Protein AF-A0A9D8ZBH9-F1 (afdb_monomer_lite)

Radius of gyration: 17.18 Å; chains: 1; bounding box: 32×25×46 Å

pLDDT: mean 90.62, std 8.24, range [68.31, 98.44]

Secondary structure (DSSP, 8-state):
-HHHHT---EEE-HHHHHHHHHHHTTS-----S-TTSPSSGGGGGGT---GGGGG----TTHHHHHHHHHHHHHHHSS-TTEEE-

Sequence (85 aa):
HAQKNGYQEVEPTEEAQEKWVAFLLTGPGARIGNIECTPGYYNNEGQGFGEQDRFALGHPAGAQGFFNHIEAWRNSGSFEGLAFK

Structure (mmCIF, N/CA/C/O backbone):
data_AF-A0A9D8ZBH9-F1
#
_entry.id   AF-A0A9D8ZBH9-F1
#
loop_
_atom_site.group_PDB
_atom_site.id
_atom_site.type_symbol
_atom_site.label_atom_id
_atom_site.label_alt_id
_atom_site.label_comp_id
_atom_site.label_asym_id
_atom_site.label_entity_id
_atom_site.label_seq_id
_atom_site.pdbx_PDB_ins_code
_atom_site.Cartn_x
_atom_site.Cartn_y
_atom_site.Cartn_z
_atom_site.occupancy
_atom_site.B_iso_or_equiv
_atom_site.auth_seq_id
_atom_site.auth_comp_id
_atom_site.auth_asym_id
_atom_site.auth_atom_id
_a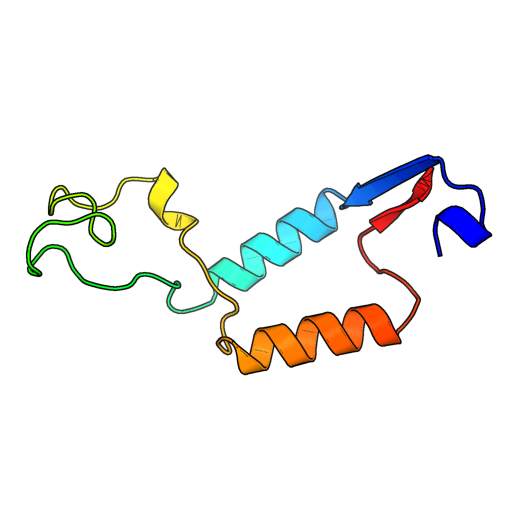tom_site.pdbx_PDB_model_num
ATOM 1 N N . HIS A 1 1 ? -15.088 -4.461 12.012 1.00 91.38 1 HIS A N 1
ATOM 2 C CA . HIS A 1 1 ? -14.515 -3.708 13.147 1.00 91.38 1 HIS A CA 1
ATOM 3 C C . HIS A 1 1 ? -15.113 -2.309 13.221 1.00 91.38 1 HIS A C 1
ATOM 5 O O . HIS A 1 1 ? -15.859 -2.075 14.157 1.00 91.38 1 HIS A O 1
ATOM 11 N N . ALA A 1 2 ? -14.900 -1.451 12.211 1.00 95.12 2 ALA A N 1
ATOM 12 C CA . ALA A 1 2 ? -15.443 -0.084 12.160 1.00 95.12 2 ALA A CA 1
ATOM 13 C C . ALA A 1 2 ? -16.934 0.019 12.533 1.00 95.12 2 ALA A C 1
ATOM 15 O O . ALA A 1 2 ? -17.266 0.580 13.569 1.00 95.12 2 ALA A O 1
ATOM 16 N N . GLN A 1 3 ? -17.810 -0.656 11.780 1.00 95.94 3 GLN A N 1
ATOM 17 C CA . GLN A 1 3 ? -19.258 -0.672 12.045 1.00 95.94 3 GLN A CA 1
ATOM 18 C C . GLN A 1 3 ? -19.626 -1.169 13.452 1.00 95.94 3 GLN A C 1
ATOM 20 O O . GLN A 1 3 ? -20.501 -0.607 14.096 1.00 95.94 3 GLN A O 1
ATOM 25 N N . LYS A 1 4 ? -18.947 -2.215 13.946 1.00 95.88 4 LYS A N 1
ATOM 26 C CA . LYS A 1 4 ? -19.206 -2.787 15.278 1.00 95.88 4 LYS A CA 1
ATOM 27 C C . LYS A 1 4 ? -18.906 -1.780 16.395 1.00 95.88 4 LYS A C 1
ATOM 29 O O . LYS A 1 4 ? -19.570 -1.815 17.422 1.00 95.88 4 LYS A O 1
ATOM 34 N N . ASN A 1 5 ? -17.912 -0.921 16.184 1.00 95.38 5 ASN A N 1
ATOM 35 C CA . ASN A 1 5 ? -17.452 0.064 17.159 1.00 95.38 5 ASN A CA 1
ATOM 36 C C . ASN A 1 5 ? -17.987 1.481 16.879 1.00 95.38 5 ASN A C 1
ATOM 38 O O . ASN A 1 5 ? -17.633 2.406 17.599 1.00 95.38 5 ASN A O 1
ATOM 42 N N . GLY A 1 6 ? -18.842 1.657 15.864 1.00 97.12 6 GLY A N 1
ATOM 43 C CA . GLY A 1 6 ? -19.467 2.943 15.545 1.00 97.12 6 GLY A CA 1
ATOM 44 C C . GLY A 1 6 ? -18.534 3.992 14.934 1.00 97.12 6 GLY A C 1
ATOM 45 O O . GLY A 1 6 ? -18.899 5.162 14.919 1.00 97.12 6 GLY A O 1
ATOM 46 N N . TYR A 1 7 ? -17.360 3.595 14.432 1.00 97.81 7 TYR A N 1
ATOM 47 C CA . TYR A 1 7 ? -16.452 4.508 13.734 1.00 97.81 7 TYR A CA 1
ATOM 48 C C . TYR A 1 7 ? -17.036 4.922 12.379 1.00 97.81 7 TYR A C 1
ATOM 50 O O . TYR A 1 7 ? -17.567 4.081 11.642 1.00 97.81 7 TYR A O 1
ATOM 58 N N . GLN A 1 8 ? -16.926 6.206 12.062 1.00 97.62 8 GLN A N 1
ATOM 59 C CA . GLN A 1 8 ? -17.412 6.831 10.835 1.00 97.62 8 GLN A CA 1
ATOM 60 C C . GLN A 1 8 ? -16.305 7.004 9.792 1.00 97.62 8 GLN A C 1
ATOM 62 O O . GLN A 1 8 ? -16.603 6.991 8.598 1.00 97.62 8 GLN A O 1
ATOM 67 N N . GLU A 1 9 ? -15.044 7.103 10.218 1.00 97.88 9 GLU A N 1
ATOM 68 C CA . GL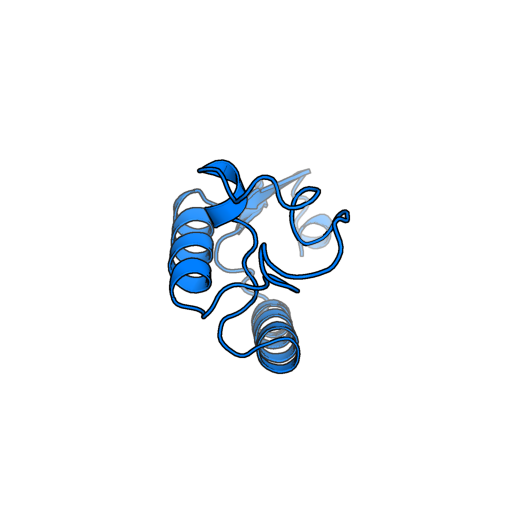U A 1 9 ? -13.891 7.234 9.323 1.00 97.88 9 GLU A CA 1
ATOM 69 C C . GLU A 1 9 ? -12.839 6.160 9.613 1.00 97.88 9 GLU A C 1
ATOM 71 O O . GLU A 1 9 ? -12.621 5.749 10.758 1.00 97.88 9 GLU A O 1
ATOM 76 N N . VAL A 1 10 ? -12.173 5.712 8.549 1.00 97.81 10 VAL A N 1
ATOM 77 C CA . VAL A 1 10 ? -11.055 4.769 8.609 1.00 97.81 10 VAL A CA 1
ATOM 78 C C . VAL A 1 10 ? -9.995 5.243 7.630 1.00 97.81 10 VAL A C 1
ATOM 80 O O . VAL A 1 10 ? -10.225 5.221 6.425 1.00 97.81 10 VAL A O 1
ATOM 83 N N . GLU A 1 11 ? -8.840 5.642 8.145 1.00 98.19 11 GLU A N 1
ATOM 84 C CA . GLU A 1 11 ? -7.741 6.188 7.344 1.00 98.19 11 GLU A CA 1
ATOM 85 C C . GLU A 1 11 ? -6.436 5.463 7.690 1.00 98.19 11 GLU A C 1
ATOM 87 O O . GLU A 1 11 ? -6.221 5.136 8.861 1.00 98.19 11 GLU A O 1
ATOM 92 N N . PRO A 1 12 ? -5.539 5.202 6.727 1.00 98.12 12 PRO A N 1
ATOM 93 C CA . PRO A 1 12 ? -4.183 4.795 7.059 1.00 98.12 12 PRO A CA 1
ATOM 94 C C . PRO A 1 12 ? -3.472 5.915 7.824 1.00 98.12 12 PRO A C 1
ATOM 96 O O . PRO A 1 12 ? -3.635 7.098 7.526 1.00 98.12 12 PRO A O 1
ATOM 99 N N . THR A 1 13 ? -2.657 5.552 8.810 1.00 98.44 13 THR A N 1
ATOM 100 C CA . THR A 1 13 ? -1.733 6.514 9.409 1.00 98.44 13 THR A CA 1
ATOM 101 C C . THR A 1 13 ? -0.626 6.843 8.412 1.00 98.44 13 THR A C 1
ATOM 103 O O . THR A 1 13 ? -0.215 5.998 7.613 1.00 98.44 13 THR A O 1
ATOM 106 N N . GLU A 1 14 ? -0.114 8.070 8.478 1.00 98.25 14 GLU A N 1
ATOM 107 C CA . GLU A 1 14 ? 1.014 8.513 7.651 1.00 98.25 14 GLU A CA 1
ATOM 108 C C . GLU A 1 14 ? 2.213 7.566 7.798 1.00 98.25 14 GLU A C 1
ATOM 110 O O . GLU A 1 14 ? 2.723 7.047 6.810 1.00 98.25 14 GLU A O 1
ATOM 115 N N . GLU A 1 15 ? 2.563 7.217 9.039 1.00 98.25 15 GLU A N 1
ATOM 116 C CA . GLU A 1 15 ? 3.637 6.270 9.346 1.00 98.25 15 GLU A CA 1
ATOM 117 C C . GLU A 1 15 ? 3.423 4.895 8.685 1.00 98.25 15 GLU A C 1
ATOM 119 O O . GLU A 1 15 ? 4.365 4.297 8.160 1.00 98.25 15 GLU A O 1
ATOM 124 N N . ALA A 1 16 ? 2.193 4.368 8.691 1.00 98.12 16 ALA A N 1
ATOM 125 C CA . ALA A 1 16 ? 1.895 3.082 8.067 1.00 98.12 16 ALA A CA 1
ATOM 126 C C . ALA A 1 16 ? 2.009 3.156 6.540 1.00 98.12 16 ALA A C 1
ATOM 128 O O . ALA A 1 16 ? 2.551 2.236 5.920 1.00 98.12 16 ALA A O 1
ATOM 129 N N . GLN A 1 17 ? 1.554 4.258 5.937 1.00 97.38 17 GLN A N 1
ATOM 130 C CA . GLN A 1 17 ? 1.705 4.497 4.505 1.00 97.38 17 GLN A CA 1
ATOM 131 C C . GLN A 1 17 ? 3.184 4.578 4.108 1.00 97.38 17 GLN A C 1
ATOM 133 O O . GLN A 1 17 ? 3.601 3.913 3.157 1.00 97.38 17 GLN A O 1
ATOM 138 N N . GLU A 1 18 ? 3.990 5.341 4.845 1.00 97.12 18 GLU A N 1
ATOM 139 C CA . GLU A 1 18 ? 5.428 5.472 4.595 1.00 97.12 18 GLU A CA 1
ATOM 140 C C . GLU A 1 18 ? 6.149 4.129 4.708 1.00 97.12 18 GLU A C 1
ATOM 142 O O . GLU A 1 18 ? 6.897 3.750 3.804 1.00 97.12 18 GLU A O 1
ATOM 147 N N . LYS A 1 19 ? 5.878 3.368 5.777 1.00 97.56 19 LYS A N 1
ATOM 148 C CA . LYS A 1 19 ? 6.441 2.024 5.972 1.00 97.56 19 LYS A CA 1
ATOM 149 C C . LYS A 1 19 ? 6.070 1.084 4.832 1.00 97.56 19 LYS A C 1
ATOM 151 O O . LYS A 1 19 ? 6.927 0.340 4.353 1.00 97.56 19 LYS A O 1
ATOM 156 N N . TRP A 1 20 ? 4.819 1.123 4.379 1.00 96.19 20 TRP A N 1
ATOM 157 C CA . TRP A 1 20 ? 4.362 0.295 3.269 1.00 96.19 20 TRP A CA 1
ATOM 158 C C . TRP A 1 20 ? 5.068 0.657 1.960 1.00 96.19 20 TRP A C 1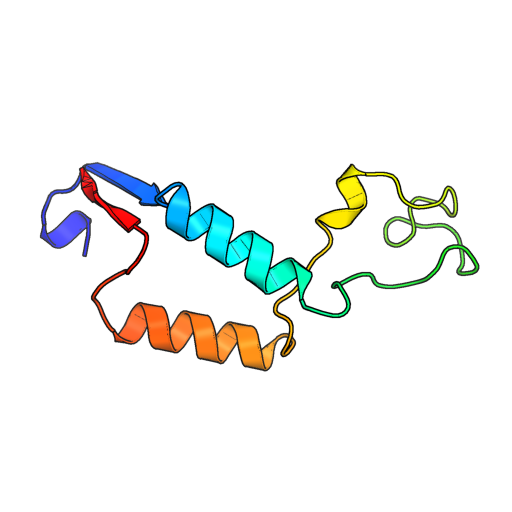
ATOM 160 O O . TRP A 1 20 ? 5.612 -0.225 1.297 1.00 96.19 20 TRP A O 1
ATOM 170 N N . VAL A 1 21 ? 5.136 1.944 1.611 1.00 94.06 21 VAL A N 1
ATOM 171 C CA . VAL A 1 21 ? 5.830 2.403 0.397 1.00 94.06 21 VAL A CA 1
ATOM 172 C C . VAL A 1 21 ? 7.322 2.067 0.455 1.00 94.06 21 VAL A C 1
ATOM 174 O O . VAL A 1 21 ? 7.863 1.534 -0.515 1.00 94.06 21 VAL A O 1
ATOM 177 N N . ALA A 1 22 ? 7.980 2.311 1.591 1.00 94.94 22 ALA A N 1
ATOM 178 C CA . ALA A 1 22 ? 9.385 1.963 1.791 1.00 94.94 22 ALA A CA 1
ATOM 179 C C . ALA A 1 22 ? 9.625 0.457 1.619 1.00 94.94 22 ALA A C 1
ATOM 181 O O . ALA A 1 22 ? 10.583 0.056 0.962 1.00 94.94 22 ALA A O 1
ATOM 182 N N . PHE A 1 23 ? 8.729 -0.379 2.148 1.00 95.62 23 PHE A N 1
ATOM 183 C CA . PHE A 1 23 ? 8.788 -1.824 1.965 1.00 95.62 23 PHE A CA 1
ATOM 184 C C . PHE A 1 23 ? 8.624 -2.232 0.494 1.00 95.62 23 PHE A C 1
ATOM 186 O O . PHE A 1 23 ? 9.428 -3.018 -0.008 1.00 95.62 23 PHE A O 1
ATOM 193 N N . LEU A 1 24 ? 7.647 -1.679 -0.229 1.00 93.56 24 LEU A N 1
ATOM 194 C CA . LEU A 1 24 ? 7.454 -1.970 -1.655 1.00 93.56 24 LEU A CA 1
ATOM 195 C C . LEU A 1 24 ? 8.678 -1.595 -2.508 1.00 93.56 24 LEU A C 1
ATOM 197 O O . LEU A 1 24 ? 9.030 -2.330 -3.431 1.00 93.56 24 LEU A O 1
ATOM 201 N N . LEU A 1 25 ? 9.360 -0.496 -2.167 1.00 91.44 25 LEU A N 1
ATOM 202 C CA . LEU A 1 25 ? 10.582 -0.038 -2.841 1.00 91.44 25 LEU A CA 1
ATOM 203 C C . LEU A 1 25 ? 11.780 -0.989 -2.669 1.00 91.44 25 LEU A C 1
ATOM 205 O O . LEU A 1 25 ? 12.754 -0.865 -3.407 1.00 91.44 25 LEU A O 1
ATOM 209 N N . THR A 1 26 ? 11.724 -1.949 -1.737 1.00 92.44 26 THR A N 1
ATOM 210 C CA . THR A 1 26 ? 12.766 -2.986 -1.593 1.00 92.44 26 THR A CA 1
ATOM 211 C C . THR A 1 26 ? 12.658 -4.100 -2.636 1.00 92.44 26 THR A C 1
ATOM 213 O O . THR A 1 26 ? 13.601 -4.870 -2.822 1.00 92.44 26 THR A O 1
ATOM 216 N N . GLY A 1 27 ? 11.504 -4.220 -3.298 1.00 88.31 27 GLY A N 1
ATOM 217 C CA . GLY A 1 27 ? 11.250 -5.247 -4.299 1.00 88.31 27 GLY A CA 1
ATOM 218 C C . GLY A 1 27 ? 11.814 -4.889 -5.676 1.00 88.31 27 GLY A C 1
ATOM 219 O O . GLY A 1 27 ? 12.105 -3.727 -5.952 1.00 88.31 27 GLY A O 1
ATOM 220 N N . PRO A 1 28 ? 11.889 -5.862 -6.601 1.00 79.88 28 PRO A N 1
ATOM 221 C CA . PRO A 1 28 ? 12.374 -5.640 -7.969 1.00 79.88 28 PRO A CA 1
ATOM 222 C C . PRO A 1 28 ? 11.458 -4.736 -8.830 1.00 79.88 28 PRO A C 1
ATOM 224 O O . PRO A 1 28 ? 11.740 -4.515 -10.006 1.00 79.88 28 PRO A O 1
ATOM 227 N N . GLY A 1 29 ? 10.368 -4.203 -8.261 1.00 75.81 29 GLY A N 1
ATOM 228 C CA . GLY A 1 29 ? 9.281 -3.533 -8.975 1.00 75.81 29 GLY A CA 1
ATOM 229 C C . GLY A 1 29 ? 8.289 -4.522 -9.595 1.00 75.81 29 GLY A C 1
ATOM 230 O O . GLY A 1 29 ? 8.551 -5.720 -9.678 1.00 75.81 29 GLY A O 1
ATOM 231 N N . ALA A 1 30 ? 7.126 -4.027 -10.022 1.00 72.06 30 ALA A N 1
ATOM 232 C CA . ALA A 1 30 ? 6.097 -4.824 -10.708 1.00 72.06 30 ALA A CA 1
ATOM 233 C C . ALA A 1 30 ? 6.041 -4.538 -12.217 1.00 72.06 30 ALA A C 1
ATOM 235 O O . ALA A 1 30 ? 5.040 -4.824 -12.873 1.00 72.06 30 ALA A O 1
ATOM 236 N N . ARG A 1 31 ? 7.101 -3.937 -12.772 1.00 74.75 31 ARG A N 1
ATOM 237 C CA . ARG A 1 31 ? 7.136 -3.542 -14.181 1.00 74.75 31 ARG A CA 1
ATOM 238 C C . ARG A 1 31 ? 7.135 -4.770 -15.086 1.00 74.75 31 ARG A C 1
ATOM 240 O O . ARG A 1 31 ? 7.941 -5.683 -14.922 1.00 74.75 31 ARG A O 1
ATOM 247 N N . ILE A 1 32 ? 6.223 -4.757 -16.051 1.00 69.44 32 ILE A N 1
ATOM 248 C CA . ILE A 1 32 ? 6.102 -5.770 -17.095 1.00 69.44 32 ILE A CA 1
ATOM 249 C C . ILE A 1 32 ? 6.634 -5.141 -18.383 1.00 69.44 32 ILE A C 1
ATOM 251 O O . ILE A 1 32 ? 6.162 -4.090 -18.796 1.00 69.44 32 ILE A O 1
ATOM 255 N N . GLY A 1 33 ? 7.612 -5.780 -19.021 1.00 68.31 33 GLY A N 1
ATOM 256 C CA . GLY A 1 33 ? 8.221 -5.276 -20.253 1.00 68.31 33 GLY A CA 1
ATOM 257 C C . GLY A 1 33 ? 9.357 -4.273 -20.030 1.00 68.31 33 GLY A C 1
ATOM 258 O O . GLY A 1 33 ? 9.548 -3.717 -18.948 1.00 68.31 33 GLY A O 1
ATOM 259 N N . ASN A 1 34 ? 10.151 -4.082 -21.080 1.00 77.31 34 ASN A N 1
ATOM 260 C CA . ASN A 1 34 ? 11.238 -3.110 -21.136 1.00 77.31 34 ASN A CA 1
ATOM 261 C C . ASN A 1 34 ? 10.981 -2.109 -22.283 1.00 77.31 34 ASN A C 1
ATOM 263 O O . ASN A 1 34 ? 10.039 -2.266 -23.063 1.00 77.31 34 ASN A O 1
ATOM 267 N N . ILE A 1 35 ? 11.818 -1.077 -22.392 1.00 82.94 35 ILE A N 1
ATOM 268 C CA . ILE A 1 35 ? 11.701 -0.058 -23.453 1.00 82.94 35 ILE A CA 1
ATOM 269 C C . ILE A 1 35 ? 12.009 -0.600 -24.860 1.00 82.94 35 ILE A C 1
ATOM 271 O O . ILE A 1 35 ? 11.700 0.058 -25.843 1.00 82.94 35 ILE A O 1
ATOM 275 N N . GLU A 1 36 ? 12.608 -1.789 -24.958 1.00 84.31 36 GLU A N 1
ATOM 276 C CA . GLU A 1 36 ? 12.947 -2.456 -26.222 1.00 84.31 36 GLU A CA 1
ATOM 277 C C . GLU A 1 36 ? 11.826 -3.391 -26.717 1.00 84.31 36 GLU A C 1
ATOM 279 O O . GLU A 1 36 ? 11.865 -3.865 -27.852 1.00 84.31 36 GLU A O 1
ATOM 284 N N . CYS A 1 37 ? 10.816 -3.673 -25.885 1.00 85.62 37 CYS A N 1
ATOM 285 C CA . CYS A 1 37 ? 9.613 -4.395 -26.288 1.00 85.62 37 CYS A CA 1
ATOM 286 C C . CYS A 1 37 ? 8.776 -3.570 -27.276 1.00 85.62 37 CYS A C 1
ATOM 288 O O . CYS A 1 37 ? 8.919 -2.352 -27.384 1.00 85.62 37 CYS A O 1
ATOM 290 N N . THR A 1 38 ? 7.836 -4.232 -27.958 1.00 90.19 38 THR A N 1
ATOM 291 C CA . THR A 1 38 ? 6.835 -3.548 -28.785 1.00 90.19 38 THR A CA 1
ATOM 292 C C . THR A 1 38 ? 6.145 -2.446 -27.966 1.00 90.19 38 THR A C 1
ATOM 294 O O . THR A 1 38 ? 5.698 -2.745 -26.855 1.00 90.19 38 THR A O 1
ATOM 297 N N . PRO A 1 39 ? 6.074 -1.199 -28.473 1.00 88.88 39 PRO A N 1
ATOM 298 C CA . PRO A 1 39 ? 5.400 -0.100 -27.791 1.00 88.88 39 PRO A CA 1
ATOM 299 C C . PRO A 1 39 ? 3.991 -0.479 -27.329 1.00 88.88 39 PRO A C 1
ATOM 301 O O . PRO A 1 39 ? 3.222 -1.082 -28.085 1.00 88.88 39 PRO A O 1
ATOM 304 N N . GLY A 1 40 ? 3.683 -0.158 -26.075 1.00 85.56 40 GLY A N 1
ATOM 305 C CA . GLY A 1 40 ? 2.344 -0.291 -25.527 1.00 85.56 40 GLY A CA 1
ATOM 306 C C . GLY A 1 40 ? 2.226 0.235 -24.099 1.00 85.56 40 GLY A C 1
ATOM 307 O O . GLY A 1 40 ? 3.179 0.745 -23.504 1.00 85.56 40 GLY A O 1
ATOM 308 N N . TYR A 1 41 ? 1.042 0.042 -23.515 1.00 85.38 41 TYR A N 1
ATOM 309 C CA . TYR A 1 41 ? 0.683 0.531 -22.178 1.00 85.38 41 TYR A CA 1
ATOM 310 C C . TYR A 1 41 ? 1.716 0.195 -21.088 1.00 85.38 41 TYR A C 1
ATOM 312 O O . TYR A 1 41 ? 2.039 1.037 -20.257 1.00 85.38 41 TYR A O 1
ATOM 320 N N . TYR A 1 42 ? 2.270 -1.021 -21.099 1.00 81.38 42 TYR A N 1
ATOM 321 C CA . TYR A 1 42 ? 3.176 -1.489 -20.046 1.00 81.38 42 TYR A CA 1
ATOM 322 C C . TYR A 1 42 ? 4.577 -0.856 -20.074 1.00 81.38 42 TYR A C 1
ATOM 324 O O . TYR A 1 42 ? 5.263 -0.867 -19.053 1.00 81.38 42 TYR A O 1
ATOM 332 N N . ASN A 1 43 ? 5.005 -0.298 -21.211 1.00 83.69 43 ASN A N 1
ATOM 333 C CA . ASN A 1 43 ? 6.324 0.321 -21.367 1.00 83.69 43 ASN A CA 1
ATOM 334 C C . ASN A 1 43 ? 6.253 1.783 -21.829 1.00 83.69 43 ASN A C 1
ATOM 336 O O . ASN A 1 43 ? 7.225 2.285 -22.398 1.00 83.69 43 ASN A O 1
ATOM 340 N N . ASN A 1 44 ? 5.121 2.454 -21.579 1.00 85.69 44 ASN A N 1
ATOM 341 C CA . ASN A 1 44 ? 4.899 3.856 -21.934 1.00 85.69 44 ASN A CA 1
ATOM 342 C C . ASN A 1 44 ? 5.165 4.135 -23.427 1.00 85.69 44 ASN A C 1
ATOM 344 O O . ASN A 1 44 ? 5.908 5.049 -23.773 1.00 85.69 44 ASN A O 1
ATOM 348 N N . GLU A 1 45 ? 4.636 3.290 -24.320 1.00 88.75 45 GLU A N 1
ATOM 349 C CA . GLU A 1 45 ? 4.862 3.392 -25.774 1.00 88.75 45 GLU A CA 1
ATOM 350 C C . GLU A 1 45 ? 6.359 3.462 -26.162 1.00 88.75 45 GLU A C 1
ATOM 352 O O . GLU A 1 45 ? 6.750 4.122 -27.130 1.00 88.75 45 GLU A O 1
ATOM 357 N N . GLY A 1 46 ? 7.222 2.817 -25.368 1.00 85.19 46 GLY A N 1
ATOM 358 C CA . GLY A 1 46 ? 8.677 2.826 -25.544 1.00 85.19 46 GLY A CA 1
ATOM 359 C C . GLY A 1 46 ? 9.373 4.147 -25.181 1.00 85.19 46 GLY A C 1
ATOM 360 O O . GLY A 1 46 ? 10.572 4.275 -25.415 1.00 85.19 46 GLY A O 1
ATOM 361 N N . GLN A 1 47 ? 8.672 5.126 -24.597 1.00 85.56 47 GLN A N 1
ATOM 362 C CA . GLN A 1 47 ? 9.214 6.464 -24.296 1.00 85.56 47 GLN A CA 1
ATOM 363 C C . GLN A 1 47 ? 10.076 6.524 -23.021 1.00 85.56 47 GLN A C 1
ATOM 365 O O . GLN A 1 47 ? 10.584 7.584 -22.655 1.00 85.56 47 GLN A O 1
ATOM 370 N N . GLY A 1 48 ? 10.261 5.393 -22.337 1.00 78.75 48 GLY A N 1
ATOM 371 C CA . GLY A 1 48 ? 10.981 5.327 -21.068 1.00 78.75 48 GLY A CA 1
ATOM 372 C C . GLY A 1 48 ? 10.103 5.621 -19.854 1.00 78.75 48 GLY A C 1
ATOM 373 O O . GLY A 1 48 ? 8.892 5.800 -19.962 1.00 78.75 48 GLY A O 1
ATOM 374 N N . PHE A 1 49 ? 10.735 5.625 -18.680 1.00 80.94 49 PHE A N 1
ATOM 375 C CA . PHE A 1 49 ? 10.071 5.741 -17.382 1.00 80.94 49 PHE A CA 1
ATOM 376 C C . PHE A 1 49 ? 10.487 7.041 -16.685 1.00 80.94 49 PHE A C 1
ATOM 378 O O . PHE A 1 49 ? 11.681 7.307 -16.529 1.00 80.94 49 PHE A O 1
ATOM 385 N N . GLY A 1 50 ? 9.508 7.839 -16.267 1.00 78.69 50 GLY A N 1
ATOM 386 C CA . GLY A 1 50 ? 9.686 9.045 -15.466 1.00 78.69 50 GLY A CA 1
ATOM 387 C C . GLY A 1 50 ? 9.647 8.771 -13.960 1.00 78.69 50 GLY A C 1
ATOM 388 O O . GLY A 1 50 ? 9.537 7.636 -13.499 1.00 78.69 50 GLY A O 1
ATOM 389 N N . GLU A 1 51 ? 9.717 9.839 -13.160 1.00 79.44 51 GLU A N 1
ATOM 390 C CA . GLU A 1 51 ? 9.737 9.721 -11.696 1.00 79.44 51 GLU A CA 1
ATOM 391 C C . GLU A 1 51 ? 8.460 9.070 -11.140 1.00 79.44 51 GLU A C 1
ATOM 393 O O . GLU A 1 51 ? 8.523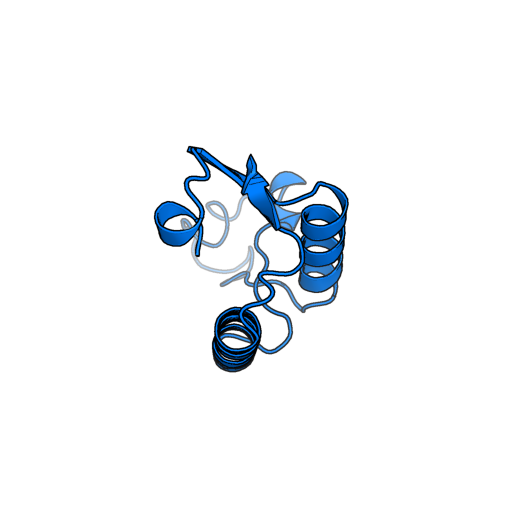 8.338 -10.158 1.00 79.44 51 GLU A O 1
ATOM 398 N N . GLN A 1 52 ? 7.309 9.286 -11.781 1.00 73.69 52 GLN A N 1
ATOM 399 C CA . GLN A 1 52 ? 6.034 8.703 -11.350 1.00 73.69 52 GLN A CA 1
ATOM 400 C C . GLN A 1 52 ? 6.007 7.174 -11.510 1.00 73.69 52 GLN A C 1
ATOM 402 O O . GLN A 1 52 ? 5.399 6.480 -10.695 1.00 73.69 52 GLN A O 1
ATOM 407 N N . ASP A 1 53 ? 6.750 6.630 -12.478 1.00 76.81 53 ASP A N 1
ATOM 408 C CA . ASP A 1 53 ? 6.834 5.188 -12.732 1.00 76.81 53 ASP A CA 1
ATOM 409 C C . ASP A 1 53 ? 7.612 4.431 -11.644 1.00 76.81 53 ASP A C 1
ATOM 411 O O . ASP A 1 53 ? 7.569 3.198 -11.592 1.00 76.81 53 ASP A O 1
ATOM 415 N N . ARG A 1 54 ? 8.294 5.139 -10.727 1.00 76.00 54 ARG A N 1
ATOM 416 C CA . ARG A 1 54 ? 8.956 4.515 -9.566 1.00 76.00 54 ARG A CA 1
ATOM 417 C C . ARG A 1 54 ? 7.977 3.817 -8.625 1.00 76.00 54 ARG A C 1
ATOM 419 O O . ARG A 1 54 ? 8.398 2.969 -7.847 1.00 76.00 54 ARG A O 1
ATOM 426 N N . PHE A 1 55 ? 6.693 4.166 -8.702 1.00 78.69 55 PHE A N 1
ATOM 427 C CA . PHE A 1 55 ? 5.628 3.584 -7.889 1.00 78.69 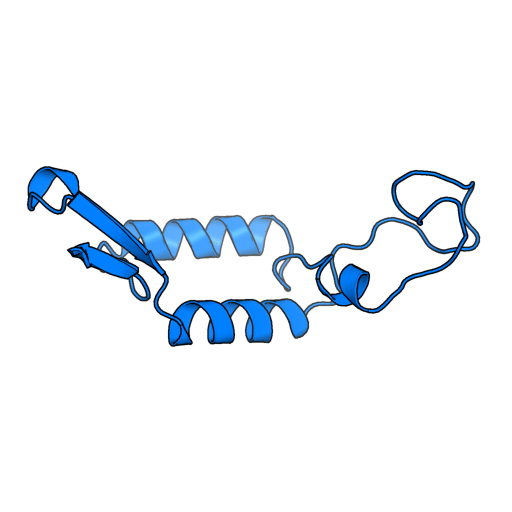55 PHE A CA 1
ATOM 428 C C . PHE A 1 55 ? 4.875 2.444 -8.585 1.00 78.69 55 PHE A C 1
ATOM 430 O O . PHE A 1 55 ? 3.930 1.907 -8.009 1.00 78.69 55 PHE A O 1
ATOM 437 N N . ALA A 1 56 ? 5.321 2.007 -9.771 1.00 81.94 56 ALA A N 1
ATOM 438 C CA . ALA A 1 56 ? 4.892 0.749 -10.387 1.00 81.94 56 ALA A CA 1
ATOM 439 C C . ALA A 1 56 ? 5.490 -0.454 -9.626 1.00 81.94 56 ALA A C 1
ATOM 441 O O . ALA A 1 56 ? 6.359 -1.189 -10.112 1.00 81.94 56 ALA A O 1
ATOM 442 N N . LEU A 1 57 ? 5.060 -0.609 -8.377 1.00 86.44 57 LEU A N 1
ATOM 443 C CA . LEU A 1 57 ? 5.608 -1.534 -7.399 1.00 86.44 57 LEU A CA 1
ATOM 444 C C . LEU A 1 57 ? 4.614 -2.650 -7.102 1.00 86.44 57 LEU A C 1
ATOM 446 O O . LEU A 1 57 ? 3.400 -2.496 -7.203 1.00 86.44 57 LEU A O 1
ATOM 450 N N . GLY A 1 58 ? 5.163 -3.783 -6.697 1.00 90.25 58 GLY A N 1
ATOM 451 C CA . GLY A 1 58 ? 4.410 -4.906 -6.170 1.00 90.25 58 GLY A CA 1
ATOM 452 C C . GLY A 1 58 ? 5.041 -5.355 -4.869 1.00 90.25 58 GLY A C 1
ATOM 453 O O . GLY A 1 58 ? 6.156 -4.955 -4.533 1.00 90.25 58 GLY A O 1
ATOM 454 N N . HIS A 1 59 ? 4.327 -6.204 -4.137 1.00 94.25 59 HIS A N 1
ATOM 455 C CA . HIS A 1 59 ? 4.885 -6.821 -2.943 1.00 94.25 59 HIS A CA 1
ATOM 456 C C . HIS A 1 59 ? 6.210 -7.530 -3.303 1.00 94.25 59 HIS A C 1
ATOM 458 O O . HIS A 1 59 ? 6.211 -8.325 -4.247 1.00 94.25 59 HIS A O 1
ATOM 464 N N . PRO A 1 60 ? 7.324 -7.300 -2.577 1.00 93.88 60 PRO A N 1
ATOM 465 C CA . PRO A 1 60 ? 8.643 -7.843 -2.929 1.00 93.88 60 PRO A CA 1
ATOM 466 C C . PRO A 1 60 ? 8.684 -9.370 -3.088 1.00 93.88 60 PRO A C 1
ATOM 468 O O . PRO A 1 60 ? 9.437 -9.896 -3.898 1.00 93.88 60 PRO A O 1
ATOM 471 N N . ALA A 1 61 ? 7.830 -10.085 -2.349 1.00 94.25 61 ALA A N 1
ATOM 472 C CA . ALA A 1 61 ? 7.655 -11.540 -2.447 1.00 94.25 61 ALA A CA 1
ATOM 473 C C . ALA A 1 61 ? 6.574 -11.993 -3.463 1.00 94.25 61 ALA A C 1
ATOM 475 O O . ALA A 1 61 ? 6.065 -13.112 -3.379 1.00 94.25 61 ALA A O 1
ATOM 476 N N . GLY A 1 62 ? 6.177 -11.127 -4.399 1.00 92.81 62 GLY A N 1
ATOM 477 C CA . GLY A 1 62 ? 5.179 -11.417 -5.430 1.00 92.81 62 GLY A CA 1
ATOM 478 C C . GLY A 1 62 ? 3.750 -11.581 -4.897 1.00 92.81 62 GLY A C 1
ATOM 479 O O . GLY A 1 62 ? 3.439 -11.243 -3.752 1.00 92.81 62 GLY A O 1
ATOM 480 N N . ALA A 1 63 ? 2.868 -12.118 -5.748 1.00 93.38 63 ALA A N 1
ATOM 481 C CA . ALA A 1 63 ? 1.437 -12.244 -5.459 1.00 93.38 63 ALA A CA 1
ATOM 482 C C . ALA A 1 63 ? 1.145 -13.096 -4.212 1.00 93.38 63 ALA A C 1
ATOM 484 O O . ALA A 1 63 ? 0.385 -12.670 -3.347 1.00 93.38 63 ALA A O 1
ATOM 485 N N . GLN A 1 64 ? 1.785 -14.263 -4.072 1.00 96.06 64 GLN A N 1
ATOM 486 C CA . GLN A 1 64 ? 1.590 -15.119 -2.895 1.00 96.06 64 GLN A CA 1
ATOM 487 C C . GLN A 1 64 ? 2.039 -14.420 -1.606 1.00 96.06 64 GLN A C 1
ATOM 489 O O . GLN A 1 64 ? 1.360 -14.515 -0.586 1.00 96.06 64 GLN A O 1
ATOM 494 N N . GLY A 1 65 ? 3.152 -13.681 -1.661 1.00 96.19 65 GLY A N 1
ATOM 495 C CA . GLY A 1 65 ? 3.624 -12.876 -0.539 1.00 96.19 65 GLY A CA 1
ATOM 496 C C . GLY A 1 65 ? 2.601 -11.828 -0.109 1.00 96.19 65 GLY A C 1
ATOM 497 O O . GLY A 1 65 ? 2.311 -11.719 1.078 1.00 96.19 65 GLY A O 1
ATOM 498 N N . PHE A 1 66 ? 1.999 -11.122 -1.071 1.00 96.44 66 PHE A N 1
ATOM 499 C CA . PHE A 1 66 ? 0.925 -10.169 -0.791 1.00 96.44 66 PHE A CA 1
ATOM 500 C C . PHE A 1 66 ? -0.300 -10.837 -0.156 1.00 96.44 66 PHE A C 1
ATOM 502 O O . PHE A 1 66 ? -0.807 -10.337 0.846 1.00 96.44 66 PHE A O 1
ATOM 509 N N . PHE A 1 67 ? -0.768 -11.962 -0.707 1.00 97.88 67 PHE A N 1
ATOM 510 C CA . PHE A 1 67 ? -1.945 -12.652 -0.175 1.00 97.88 67 PHE A CA 1
ATOM 511 C C . PHE A 1 67 ? -1.726 -13.139 1.258 1.00 97.88 67 PHE A C 1
ATOM 513 O O . PHE A 1 67 ? -2.581 -12.901 2.109 1.00 97.88 67 PHE A O 1
ATOM 520 N N . ASN A 1 68 ? -0.555 -13.709 1.550 1.00 98.25 68 ASN A N 1
ATOM 521 C CA . ASN A 1 68 ? -0.197 -14.115 2.908 1.00 98.25 68 ASN A CA 1
ATOM 522 C C . ASN A 1 68 ? -0.104 -12.902 3.853 1.00 98.25 68 ASN A C 1
ATOM 524 O O . ASN A 1 68 ? -0.594 -12.957 4.979 1.00 98.25 68 ASN A O 1
ATOM 528 N N . HIS A 1 69 ? 0.499 -11.797 3.395 1.00 97.50 69 HIS A N 1
ATOM 529 C CA . HIS A 1 69 ? 0.625 -10.561 4.172 1.00 97.50 69 HIS A CA 1
ATOM 530 C C . HIS A 1 69 ? -0.749 -10.001 4.558 1.00 97.50 69 HIS A C 1
ATOM 532 O O . HIS A 1 69 ? -1.018 -9.758 5.736 1.00 97.50 69 HIS A O 1
ATOM 538 N N . ILE A 1 70 ? -1.632 -9.790 3.576 1.00 97.75 70 ILE A N 1
ATOM 539 C CA . ILE A 1 70 ? -2.930 -9.151 3.817 1.00 97.75 70 ILE A CA 1
ATOM 540 C C . ILE A 1 70 ? -3.874 -10.057 4.613 1.00 97.75 70 ILE A C 1
ATOM 542 O O . ILE A 1 70 ? -4.676 -9.562 5.404 1.00 97.75 70 ILE A O 1
ATOM 546 N N . GLU A 1 71 ? -3.779 -11.376 4.438 1.00 98.19 71 GLU A N 1
ATOM 547 C CA . GLU A 1 71 ? -4.512 -12.342 5.255 1.00 98.19 71 GLU A CA 1
ATOM 548 C C . GLU A 1 71 ? -4.076 -12.270 6.721 1.00 98.19 71 GLU A C 1
ATOM 550 O O . GLU A 1 71 ? -4.926 -12.097 7.596 1.00 98.19 71 GLU A O 1
ATOM 555 N N . ALA A 1 72 ? -2.769 -12.326 6.996 1.00 98.12 72 ALA A N 1
ATOM 556 C CA . ALA A 1 72 ? -2.241 -12.234 8.355 1.00 98.12 72 ALA A CA 1
ATOM 557 C C . ALA A 1 72 ? -2.665 -10.927 9.047 1.00 98.12 72 ALA A C 1
ATOM 559 O O . ALA A 1 72 ? -3.118 -10.952 10.194 1.00 98.12 72 ALA A O 1
ATOM 560 N N . TRP A 1 73 ? -2.597 -9.79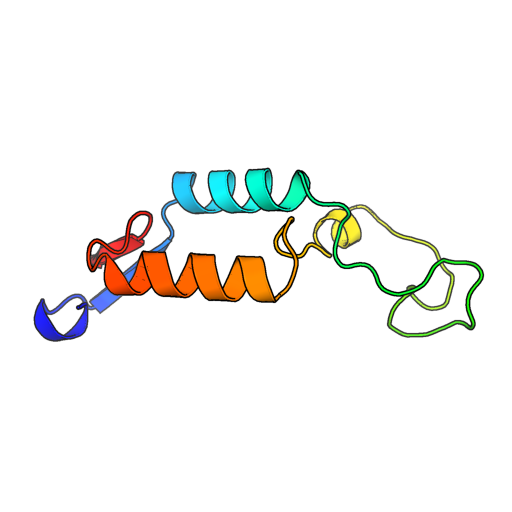9 8.333 1.00 97.88 73 TRP A N 1
ATOM 561 C CA . TRP A 1 73 ? -3.020 -8.497 8.851 1.00 97.88 73 TRP A CA 1
ATOM 562 C C . TRP A 1 73 ? -4.527 -8.432 9.154 1.00 97.88 73 TRP A C 1
ATOM 564 O O . TRP A 1 73 ? -4.927 -7.889 10.181 1.00 97.88 73 TRP A O 1
ATOM 574 N N . ARG A 1 74 ? -5.391 -9.023 8.316 1.00 97.19 74 ARG A N 1
ATOM 575 C CA . ARG A 1 74 ? -6.839 -9.088 8.606 1.00 97.19 74 ARG A CA 1
ATOM 576 C C . ARG A 1 74 ? -7.147 -10.018 9.778 1.00 97.19 74 ARG A C 1
ATOM 578 O O . ARG A 1 74 ? -8.007 -9.695 10.597 1.00 97.19 74 ARG A O 1
ATOM 585 N N . ASN A 1 75 ? -6.454 -11.153 9.854 1.00 97.81 75 ASN A N 1
ATOM 586 C CA . ASN A 1 75 ? -6.665 -12.170 10.884 1.00 97.81 75 ASN A CA 1
ATOM 587 C C . ASN A 1 75 ? -6.159 -11.733 12.263 1.00 97.81 75 ASN A C 1
ATOM 589 O O . ASN A 1 75 ? -6.690 -12.204 13.267 1.00 97.81 75 ASN A O 1
ATOM 593 N N . SER A 1 76 ? -5.187 -10.817 12.337 1.00 96.88 76 SER A N 1
ATOM 594 C CA . SER A 1 76 ? -4.752 -10.248 13.619 1.00 96.88 76 SER A CA 1
ATOM 595 C C . SER A 1 76 ? -5.884 -9.493 14.326 1.00 96.88 76 SER A C 1
ATOM 597 O O . SER A 1 76 ? -5.905 -9.411 15.553 1.00 96.88 76 SER A O 1
ATOM 599 N N . GLY A 1 77 ? -6.816 -8.912 13.558 1.00 94.81 77 GLY A N 1
ATOM 600 C CA . GLY A 1 77 ? -7.927 -8.109 14.064 1.00 94.81 77 GLY A CA 1
ATOM 601 C C . GLY A 1 77 ? -7.519 -6.785 14.722 1.00 94.81 77 GLY A C 1
ATOM 602 O O . GLY A 1 77 ? -8.407 -6.035 15.136 1.00 94.81 77 GLY A O 1
ATOM 603 N N . SER A 1 78 ? -6.214 -6.488 14.808 1.00 93.56 78 SER A N 1
ATOM 604 C CA . SER A 1 78 ? -5.683 -5.227 15.338 1.00 93.56 78 SER A CA 1
ATOM 605 C C . SER A 1 78 ? -5.801 -4.089 14.332 1.00 93.56 78 SER A C 1
ATOM 607 O O . SER A 1 78 ? -5.883 -2.936 14.741 1.00 93.56 78 SER A O 1
ATOM 609 N N . PHE A 1 79 ? -5.831 -4.422 13.033 1.00 96.00 79 PHE A N 1
ATOM 610 C CA . PHE A 1 79 ? -5.834 -3.457 11.934 1.00 96.00 79 PHE A CA 1
ATOM 611 C C . PHE A 1 79 ? -4.720 -2.413 12.084 1.00 96.00 79 PHE A C 1
ATOM 613 O O . PHE A 1 79 ? -4.940 -1.216 11.903 1.00 96.00 79 PHE A O 1
ATOM 620 N N . GLU A 1 80 ? -3.527 -2.885 12.459 1.00 96.94 80 GLU A N 1
ATOM 621 C CA . GLU A 1 80 ? -2.357 -2.041 12.699 1.00 96.94 80 GLU A CA 1
ATOM 622 C C . GLU A 1 80 ? -2.108 -1.099 11.517 1.00 96.94 80 GLU A C 1
ATOM 624 O O . GLU A 1 80 ? -2.171 -1.514 10.357 1.00 96.94 80 GLU A O 1
ATOM 629 N N . GLY A 1 81 ? -1.851 0.172 11.826 1.00 97.56 81 GLY A N 1
ATOM 630 C CA . GLY A 1 81 ? -1.657 1.219 10.829 1.00 97.56 81 GLY A CA 1
ATOM 631 C C . GLY A 1 81 ? -2.936 1.907 10.348 1.00 97.56 81 GLY A C 1
ATOM 632 O O . GLY A 1 81 ? -2.831 2.819 9.535 1.00 97.56 81 GLY A O 1
ATOM 633 N N . LEU A 1 82 ? -4.122 1.532 10.845 1.00 98.19 82 LEU A N 1
ATOM 634 C CA . LEU A 1 82 ? -5.355 2.293 10.622 1.00 98.19 82 LEU A CA 1
ATOM 635 C C . LEU A 1 82 ? -5.713 3.168 11.826 1.00 98.19 82 LEU A C 1
ATOM 637 O O . LEU A 1 82 ? -5.690 2.726 12.976 1.00 98.19 82 LEU A O 1
ATOM 641 N N . ALA A 1 83 ? -6.103 4.405 11.538 1.00 97.81 83 ALA A N 1
ATOM 642 C CA . ALA A 1 83 ? -6.786 5.298 12.455 1.00 97.81 83 ALA A CA 1
ATOM 643 C C . ALA A 1 83 ? -8.300 5.179 12.247 1.00 97.81 83 ALA A C 1
ATOM 645 O O . ALA A 1 83 ? -8.794 5.252 11.122 1.00 97.81 83 ALA A O 1
ATOM 646 N N . PHE A 1 84 ? -9.031 5.027 13.348 1.00 97.19 84 PHE A N 1
ATOM 647 C CA . PHE A 1 84 ? -10.487 4.958 13.365 1.00 97.19 84 PHE A CA 1
ATOM 648 C C . PHE A 1 84 ? -11.043 6.178 14.102 1.00 97.19 84 PHE A C 1
ATOM 650 O O . PHE A 1 84 ? -10.577 6.479 15.205 1.00 97.19 84 PHE A O 1
ATOM 657 N N . LYS A 1 85 ? -12.016 6.872 13.509 1.00 93.81 85 LYS A N 1
ATOM 658 C CA . LYS A 1 85 ? -12.674 8.046 14.106 1.00 93.81 85 LYS A CA 1
ATOM 659 C C . LYS A 1 85 ? -14.183 7.883 14.086 1.00 93.81 85 LYS A C 1
ATOM 661 O O . LYS A 1 85 ? -14.696 7.306 13.103 1.00 93.81 85 LYS A O 1
#

Foldseek 3Di:
DQVVVVFPDKDFDPVRVVVVQVQQLVAPAQQDDELPDCQDDRQPGSPHDDPVCSSSTDRRVPDVNVVVVVVVCVVVVPVPRMDTD